Protein AF-A0A3S3T244-F1 (afdb_monomer_lite)

Radius of gyration: 17.35 Å; chains: 1; bounding box: 41×14×50 Å

Structure (mmCIF, N/CA/C/O backbone):
data_AF-A0A3S3T244-F1
#
_entry.id   AF-A0A3S3T244-F1
#
loop_
_atom_site.group_PDB
_atom_site.id
_atom_site.type_symbol
_atom_site.label_atom_id
_atom_site.label_alt_id
_atom_site.label_comp_id
_atom_site.label_asym_id
_atom_site.label_entity_id
_atom_site.label_seq_id
_atom_site.pdbx_PDB_ins_code
_atom_site.Cartn_x
_atom_site.Cartn_y
_atom_site.Cartn_z
_atom_site.occupancy
_atom_site.B_iso_or_equiv
_atom_site.auth_seq_id
_atom_site.auth_comp_id
_atom_site.auth_asym_id
_atom_site.auth_atom_id
_atom_site.pdbx_PDB_model_num
ATOM 1 N N . MET A 1 1 ? 24.722 -0.177 -16.055 1.00 59.12 1 MET A N 1
ATOM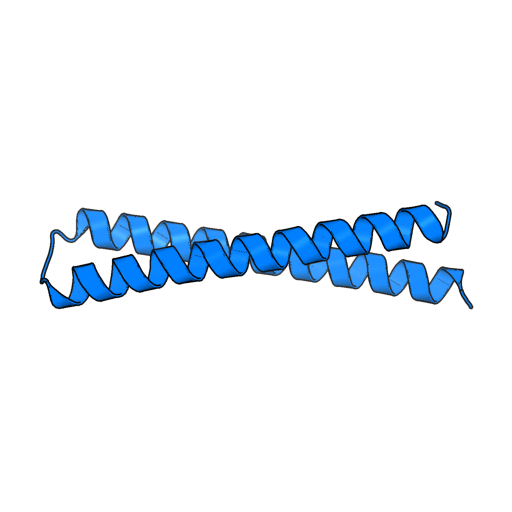 2 C CA . MET A 1 1 ? 23.756 -1.242 -15.698 1.00 59.12 1 MET A CA 1
ATOM 3 C C . MET A 1 1 ? 23.027 -1.627 -16.980 1.00 59.12 1 MET A C 1
ATOM 5 O O . MET A 1 1 ? 22.646 -0.720 -17.701 1.00 59.12 1 MET A O 1
ATOM 9 N N . THR A 1 2 ? 22.931 -2.907 -17.350 1.00 78.81 2 THR A N 1
ATOM 10 C CA . THR A 1 2 ? 22.257 -3.316 -18.601 1.00 78.81 2 THR A CA 1
ATOM 11 C C . THR A 1 2 ? 20.739 -3.150 -18.491 1.00 78.81 2 THR A C 1
ATOM 13 O O . THR A 1 2 ? 20.183 -3.319 -17.404 1.00 78.81 2 THR A O 1
ATOM 16 N N . ALA A 1 3 ? 20.071 -2.842 -19.609 1.00 77.75 3 ALA A N 1
ATOM 17 C CA . ALA A 1 3 ? 18.626 -2.594 -19.658 1.00 77.75 3 ALA A CA 1
ATOM 18 C C . ALA A 1 3 ? 17.794 -3.743 -19.051 1.00 77.75 3 ALA A C 1
ATOM 20 O O . ALA A 1 3 ? 16.802 -3.490 -18.367 1.00 77.75 3 ALA A O 1
ATOM 21 N N . ASP A 1 4 ? 18.238 -4.994 -19.207 1.00 83.25 4 ASP A N 1
ATOM 22 C CA . ASP A 1 4 ? 17.563 -6.168 -18.638 1.00 83.25 4 ASP A CA 1
ATOM 23 C C . ASP A 1 4 ? 17.583 -6.190 -17.106 1.00 83.25 4 ASP A C 1
ATOM 25 O O . ASP A 1 4 ? 16.551 -6.423 -16.481 1.00 83.25 4 ASP A O 1
ATOM 29 N N . LYS A 1 5 ? 18.718 -5.848 -16.478 1.00 83.88 5 LYS A N 1
ATOM 30 C CA . LYS A 1 5 ? 18.816 -5.756 -15.008 1.00 83.88 5 LYS A CA 1
ATOM 31 C C . LYS A 1 5 ? 17.910 -4.660 -14.444 1.00 83.88 5 LYS A C 1
ATOM 33 O O . LYS A 1 5 ? 17.387 -4.780 -13.340 1.00 83.88 5 LYS A O 1
ATOM 38 N N . LEU A 1 6 ? 17.731 -3.580 -15.201 1.00 80.38 6 LEU A N 1
ATOM 39 C CA . LEU A 1 6 ? 16.893 -2.453 -14.807 1.00 80.38 6 LEU A CA 1
ATOM 40 C C . LEU A 1 6 ? 15.396 -2.797 -14.922 1.00 80.38 6 LEU A C 1
ATOM 42 O O . LEU A 1 6 ? 14.613 -2.454 -14.037 1.00 80.38 6 LEU A O 1
ATOM 46 N N . ARG A 1 7 ? 15.006 -3.551 -15.960 1.00 83.44 7 ARG A N 1
ATOM 47 C CA . ARG A 1 7 ? 13.650 -4.112 -16.112 1.00 83.44 7 ARG A CA 1
ATOM 48 C C . ARG A 1 7 ? 13.305 -5.129 -15.026 1.00 83.44 7 ARG A C 1
ATOM 50 O O . ARG A 1 7 ? 12.185 -5.116 -14.514 1.00 83.44 7 ARG A O 1
ATOM 57 N N . ASP A 1 8 ? 14.256 -5.979 -14.667 1.00 89.75 8 ASP A N 1
ATOM 58 C CA . ASP A 1 8 ? 14.086 -6.966 -13.602 1.00 89.75 8 ASP A CA 1
ATOM 59 C C . ASP A 1 8 ? 13.878 -6.279 -12.240 1.00 89.75 8 ASP A C 1
ATOM 61 O O . ASP A 1 8 ? 12.865 -6.488 -11.569 1.00 89.75 8 ASP A O 1
ATOM 65 N N . SER A 1 9 ? 14.742 -5.313 -11.904 1.00 85.44 9 SER A N 1
ATOM 66 C CA . SER A 1 9 ? 14.610 -4.484 -10.697 1.00 85.44 9 SER A CA 1
ATOM 67 C C . SER A 1 9 ? 13.270 -3.733 -10.630 1.00 85.44 9 SER A C 1
ATOM 69 O O . SER A 1 9 ? 12.611 -3.706 -9.587 1.00 85.44 9 SER A O 1
ATOM 71 N N . LEU A 1 10 ? 12.798 -3.188 -11.759 1.00 86.25 10 LEU A N 1
ATOM 72 C CA . LEU A 1 10 ? 11.479 -2.554 -11.851 1.00 86.25 10 LEU A CA 1
ATOM 73 C C . LEU A 1 10 ? 10.341 -3.539 -11.540 1.00 86.25 10 LEU A C 1
ATOM 75 O O . LEU A 1 10 ? 9.376 -3.179 -10.861 1.00 86.25 10 LEU A O 1
ATOM 79 N N . THR A 1 11 ? 10.445 -4.770 -12.039 1.00 89.94 11 THR A N 1
ATOM 80 C CA . THR A 1 11 ? 9.445 -5.826 -11.834 1.00 89.94 11 THR A CA 1
ATOM 81 C C . THR A 1 11 ? 9.376 -6.218 -10.361 1.00 89.94 11 THR A C 1
ATOM 83 O O . THR A 1 11 ? 8.285 -6.241 -9.787 1.00 89.94 11 THR A O 1
ATOM 86 N N . HIS A 1 12 ? 10.528 -6.412 -9.716 1.00 89.19 12 HIS A N 1
ATOM 87 C CA . HIS A 1 12 ? 10.610 -6.683 -8.281 1.00 89.19 12 HIS A CA 1
ATOM 88 C C . HIS A 1 12 ? 10.057 -5.535 -7.430 1.00 89.19 12 HIS A C 1
ATOM 90 O O . HIS A 1 12 ? 9.233 -5.763 -6.542 1.00 89.19 12 HIS A O 1
ATOM 96 N N . ALA A 1 13 ? 10.430 -4.288 -7.727 1.00 87.50 13 ALA A N 1
ATOM 97 C CA . ALA A 1 13 ? 9.915 -3.125 -7.005 1.00 87.50 13 ALA A CA 1
ATOM 98 C C . ALA A 1 13 ? 8.385 -3.009 -7.125 1.00 87.50 13 ALA A C 1
ATOM 100 O O . ALA A 1 13 ? 7.693 -2.707 -6.150 1.00 87.50 13 ALA A O 1
ATOM 101 N N . ARG A 1 14 ? 7.830 -3.305 -8.307 1.00 86.75 14 ARG A N 1
ATOM 102 C CA . ARG A 1 14 ? 6.381 -3.316 -8.536 1.00 86.75 14 ARG A CA 1
ATOM 103 C C . ARG A 1 14 ? 5.680 -4.434 -7.767 1.00 86.75 14 ARG A C 1
ATOM 105 O O . ARG A 1 14 ? 4.617 -4.186 -7.203 1.00 86.75 14 ARG A O 1
ATOM 112 N N . ALA A 1 15 ? 6.255 -5.634 -7.734 1.00 92.19 15 ALA A N 1
ATOM 113 C CA . ALA A 1 15 ? 5.716 -6.745 -6.954 1.00 92.19 15 ALA A CA 1
ATOM 114 C C . ALA A 1 15 ? 5.661 -6.390 -5.459 1.00 92.19 15 ALA A C 1
ATOM 116 O O . ALA A 1 15 ? 4.610 -6.522 -4.833 1.00 92.19 15 ALA A O 1
ATOM 117 N N . ASN A 1 16 ? 6.743 -5.824 -4.918 1.00 90.94 16 ASN A N 1
ATOM 118 C CA . ASN A 1 16 ? 6.806 -5.389 -3.522 1.00 90.94 16 ASN A CA 1
ATOM 119 C C . ASN A 1 16 ? 5.763 -4.312 -3.195 1.00 90.94 16 ASN A C 1
ATOM 121 O O . ASN A 1 16 ? 5.145 -4.354 -2.133 1.00 90.94 16 ASN A O 1
ATOM 125 N N . TYR A 1 17 ? 5.517 -3.376 -4.116 1.00 87.75 17 TYR A N 1
ATOM 126 C CA . TYR A 1 17 ? 4.471 -2.364 -3.958 1.00 87.75 17 TYR A CA 1
ATOM 127 C C . TYR A 1 17 ? 3.070 -2.987 -3.835 1.00 87.75 17 TYR A C 1
ATOM 129 O O . TYR A 1 17 ? 2.281 -2.590 -2.974 1.00 87.75 17 TYR A O 1
ATOM 137 N N . TRP A 1 18 ? 2.758 -3.984 -4.667 1.00 90.06 18 TRP A N 1
ATOM 138 C CA . TRP A 1 18 ? 1.478 -4.694 -4.606 1.00 90.06 18 TRP A CA 1
ATOM 139 C C . TRP A 1 18 ? 1.320 -5.514 -3.327 1.00 90.06 18 TRP A C 1
ATOM 141 O O . TRP A 1 18 ? 0.261 -5.456 -2.705 1.00 90.06 18 TRP A O 1
ATOM 151 N N . ILE A 1 19 ? 2.373 -6.214 -2.899 1.00 92.44 19 ILE A N 1
ATOM 152 C CA . ILE A 1 19 ? 2.368 -6.973 -1.640 1.00 92.44 19 ILE A CA 1
ATOM 153 C C . ILE A 1 19 ? 2.114 -6.029 -0.461 1.00 92.44 19 ILE A C 1
ATOM 155 O O . ILE A 1 19 ? 1.234 -6.286 0.356 1.00 92.44 19 ILE A O 1
ATOM 159 N N . LEU A 1 20 ? 2.820 -4.897 -0.404 1.00 91.69 20 LEU A N 1
ATOM 160 C CA . LEU A 1 20 ? 2.619 -3.896 0.642 1.00 91.69 20 LEU A CA 1
ATOM 161 C C . LEU A 1 20 ? 1.190 -3.337 0.632 1.00 91.69 20 LEU A C 1
ATOM 163 O O . LEU A 1 20 ? 0.578 -3.191 1.685 1.00 91.69 20 LEU A O 1
ATOM 167 N N . THR A 1 21 ? 0.639 -3.066 -0.553 1.00 91.25 21 THR A N 1
ATOM 168 C CA . THR A 1 21 ? -0.746 -2.594 -0.707 1.00 91.25 21 THR A CA 1
ATOM 169 C C . THR A 1 21 ? -1.743 -3.605 -0.142 1.00 91.25 21 THR A C 1
ATOM 171 O O . THR A 1 21 ? -2.659 -3.222 0.586 1.00 91.25 21 THR A O 1
ATOM 174 N N . PHE A 1 22 ? -1.542 -4.894 -0.423 1.00 94.94 22 PHE A N 1
ATOM 175 C CA . PHE A 1 22 ? -2.376 -5.966 0.115 1.00 94.94 22 PHE A CA 1
ATOM 176 C C . PHE A 1 22 ? -2.298 -6.034 1.646 1.00 94.94 22 PHE A C 1
ATOM 178 O O . PHE A 1 22 ? -3.331 -6.042 2.313 1.00 94.94 22 PHE A O 1
ATOM 185 N N . VAL A 1 23 ? -1.087 -5.997 2.213 1.00 94.56 23 VAL A N 1
ATOM 186 C CA . VAL A 1 23 ? -0.875 -6.012 3.671 1.00 94.56 23 VAL A CA 1
ATOM 187 C C . VAL A 1 23 ? -1.538 -4.806 4.343 1.00 94.56 23 VAL A C 1
ATOM 189 O O . VAL A 1 23 ? -2.258 -4.973 5.326 1.00 94.56 23 VAL A O 1
ATOM 192 N N . CYS A 1 24 ? -1.376 -3.600 3.788 1.00 94.50 24 CYS A N 1
ATOM 193 C CA . CYS A 1 24 ? -2.057 -2.403 4.287 1.00 94.50 24 CYS A CA 1
ATOM 194 C C . CYS A 1 24 ? -3.587 -2.544 4.240 1.00 94.50 24 CYS A C 1
ATOM 196 O O . CYS A 1 24 ? -4.263 -2.105 5.166 1.00 94.50 24 CYS A O 1
ATOM 198 N N . GLY A 1 25 ? -4.138 -3.177 3.199 1.00 95.00 25 GLY A N 1
ATOM 199 C CA . GLY A 1 25 ? -5.575 -3.443 3.091 1.00 95.00 25 GLY A CA 1
ATOM 200 C C . GLY A 1 25 ? -6.097 -4.386 4.179 1.00 95.00 25 GLY A C 1
ATOM 201 O O . GLY A 1 25 ? -7.154 -4.132 4.762 1.00 95.00 25 GLY A O 1
ATOM 202 N N . VAL A 1 26 ? -5.337 -5.435 4.511 1.00 95.69 26 VAL A N 1
ATOM 203 C CA . VAL A 1 26 ? -5.665 -6.348 5.620 1.00 95.69 26 VAL A CA 1
ATOM 204 C C . VAL A 1 26 ? -5.656 -5.598 6.953 1.00 95.69 26 VAL A C 1
ATOM 206 O O . VAL A 1 26 ? -6.623 -5.677 7.707 1.00 95.69 26 VAL A O 1
ATOM 209 N N . ILE A 1 27 ? -4.609 -4.811 7.218 1.00 94.25 27 ILE A N 1
ATOM 210 C CA . ILE A 1 27 ? -4.483 -4.012 8.447 1.00 94.25 27 ILE A CA 1
ATOM 211 C C . ILE A 1 27 ? -5.631 -3.005 8.568 1.00 94.25 27 ILE A C 1
ATOM 213 O O . ILE A 1 27 ? -6.211 -2.862 9.641 1.00 94.25 27 ILE A O 1
ATOM 217 N N . LEU A 1 28 ? -5.992 -2.330 7.474 1.00 93.69 28 LEU A N 1
ATOM 218 C CA . LEU A 1 28 ? -7.108 -1.387 7.458 1.00 93.69 28 LEU A CA 1
ATOM 219 C C . LEU A 1 28 ? -8.439 -2.083 7.764 1.00 93.69 28 LEU A C 1
ATOM 221 O O . LEU A 1 28 ? -9.256 -1.546 8.506 1.00 93.69 28 LEU A O 1
ATOM 225 N N . SER A 1 29 ? -8.646 -3.285 7.228 1.00 94.12 29 SER A N 1
ATOM 226 C CA . SER A 1 29 ? -9.853 -4.074 7.496 1.00 94.12 29 SER A CA 1
ATOM 227 C C . SER A 1 29 ? -9.952 -4.459 8.974 1.00 94.12 29 SER A C 1
ATOM 229 O O . SER A 1 29 ? -11.017 -4.315 9.573 1.00 94.12 29 SER A O 1
ATOM 231 N N . LEU A 1 30 ? -8.836 -4.880 9.583 1.00 91.25 30 LEU A N 1
ATOM 232 C CA . LEU A 1 30 ? -8.765 -5.159 11.021 1.00 91.25 30 LEU A CA 1
ATOM 233 C C . LEU A 1 30 ? -9.034 -3.898 11.847 1.00 91.25 30 LEU A C 1
ATOM 235 O O . LEU A 1 30 ? -9.861 -3.931 12.750 1.00 91.25 30 LEU A O 1
ATOM 239 N N . PHE A 1 31 ? -8.415 -2.771 11.490 1.00 91.19 31 PHE A N 1
ATOM 240 C CA . PHE A 1 31 ? -8.633 -1.489 12.159 1.00 91.19 31 PHE A CA 1
ATOM 241 C C . PHE A 1 31 ? -10.109 -1.076 12.164 1.00 91.19 31 PHE A C 1
ATOM 243 O O . PHE A 1 31 ? -10.645 -0.706 13.205 1.00 91.19 31 PHE A O 1
ATOM 250 N N . LEU A 1 32 ? -10.782 -1.172 11.014 1.00 91.44 32 LEU A N 1
ATOM 251 C CA . LEU A 1 32 ? -12.203 -0.841 10.897 1.00 91.44 32 LEU A CA 1
ATOM 252 C C . LEU A 1 32 ? -13.089 -1.805 11.695 1.00 91.44 32 LEU A C 1
ATOM 254 O O . LEU A 1 32 ? -14.056 -1.368 12.317 1.00 91.44 32 LEU A O 1
ATOM 258 N 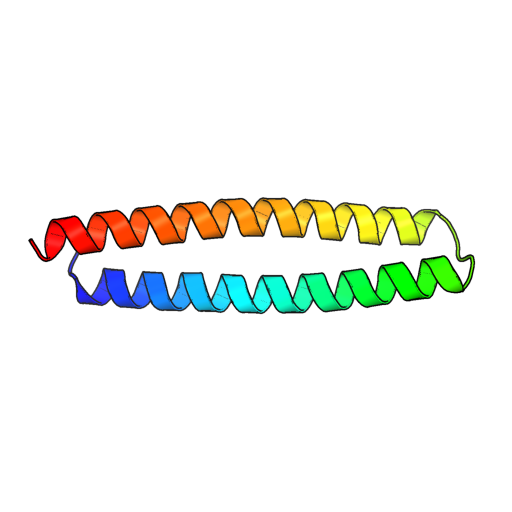N . ASN A 1 33 ? -12.757 -3.098 11.709 1.00 91.12 33 ASN A N 1
ATOM 259 C CA . ASN A 1 33 ? -13.480 -4.082 12.511 1.00 91.12 33 ASN A CA 1
ATOM 260 C C . ASN A 1 33 ? -13.375 -3.775 14.016 1.00 91.12 33 ASN A C 1
ATOM 262 O O . ASN A 1 33 ? -14.380 -3.793 14.721 1.00 91.12 33 ASN A O 1
ATOM 266 N N . GLU A 1 34 ? -12.180 -3.437 14.492 1.00 88.38 34 GLU A N 1
ATOM 267 C CA . GLU A 1 34 ? -11.905 -3.101 15.895 1.00 88.38 34 GLU A CA 1
ATOM 268 C C . GLU A 1 34 ? -12.568 -1.778 16.310 1.00 88.38 34 GLU A C 1
ATOM 270 O O . GLU A 1 34 ? -13.121 -1.674 17.406 1.00 88.38 34 GLU A O 1
ATOM 275 N N . LEU A 1 35 ? -12.599 -0.788 15.406 1.00 87.88 35 LEU A N 1
ATOM 276 C CA . LEU A 1 35 ? -13.364 0.447 15.603 1.00 87.88 35 LEU A CA 1
ATOM 277 C C . LEU A 1 35 ? -14.857 0.163 15.783 1.00 87.88 35 LEU A C 1
ATOM 279 O O . LEU A 1 35 ? -15.487 0.737 16.668 1.00 87.88 35 LEU A O 1
ATOM 283 N N . ASN A 1 36 ? -15.421 -0.727 14.963 1.00 87.06 36 ASN A N 1
ATOM 284 C CA . ASN A 1 36 ? -16.840 -1.070 15.030 1.00 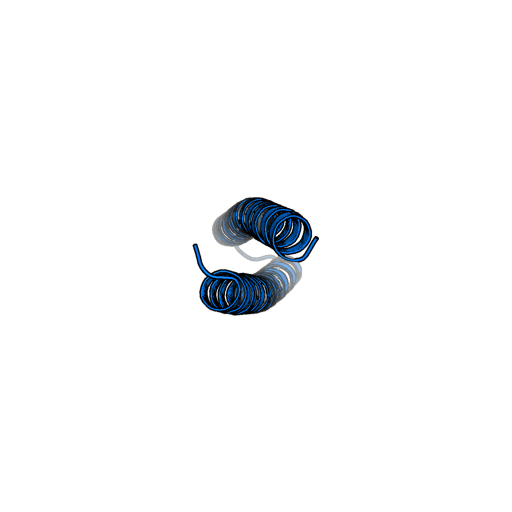87.06 36 ASN A CA 1
ATOM 285 C C . ASN A 1 36 ? -17.197 -1.856 16.304 1.00 87.06 36 ASN A C 1
ATOM 287 O O . ASN A 1 36 ? -18.307 -1.744 16.813 1.00 87.06 36 ASN A O 1
ATOM 291 N N . GLN A 1 37 ? -16.256 -2.641 16.829 1.00 87.56 37 GLN A N 1
ATOM 292 C CA . GLN A 1 37 ? -16.440 -3.419 18.055 1.00 87.56 37 GLN A CA 1
ATOM 293 C C . GLN A 1 37 ? -16.179 -2.605 19.340 1.00 87.56 37 GLN A C 1
ATOM 295 O O . GLN A 1 37 ? -16.400 -3.117 20.435 1.00 87.56 37 GLN A O 1
ATOM 300 N N . GLY A 1 38 ? -15.745 -1.341 19.230 1.00 78.56 38 GLY A N 1
ATOM 301 C CA . GLY A 1 38 ? -15.483 -0.472 20.385 1.00 78.56 38 GLY A CA 1
ATOM 302 C C . GLY A 1 38 ? -14.307 -0.945 21.247 1.00 78.56 38 GLY A C 1
ATOM 303 O O . GLY A 1 38 ? -14.332 -0.793 22.468 1.00 78.56 38 GLY A O 1
ATOM 304 N N . VAL A 1 39 ? -13.303 -1.566 20.622 1.00 77.50 39 VAL A N 1
ATOM 305 C CA . VAL A 1 39 ? -12.210 -2.264 21.316 1.00 77.50 39 VAL A CA 1
ATOM 306 C C . VAL A 1 39 ? -11.147 -1.289 21.835 1.00 77.50 39 VAL A C 1
ATOM 308 O O . VAL A 1 39 ? -11.110 -0.106 21.497 1.00 77.50 39 VAL A O 1
ATOM 311 N N . ASN A 1 40 ? -10.287 -1.807 22.713 1.00 80.88 40 ASN A N 1
ATOM 312 C CA . ASN A 1 40 ? -9.263 -1.091 23.459 1.00 80.88 40 ASN A CA 1
ATOM 313 C C . ASN A 1 40 ? -8.426 -0.140 22.564 1.00 80.88 40 ASN A C 1
ATOM 315 O O . ASN A 1 40 ? -7.842 -0.585 21.568 1.00 80.88 40 ASN A O 1
ATOM 319 N N . PRO A 1 41 ? -8.306 1.152 22.933 1.00 83.44 41 PRO A N 1
ATOM 320 C CA . PRO A 1 41 ? -7.598 2.165 22.145 1.00 83.44 41 PRO A CA 1
ATOM 321 C C . PRO A 1 41 ? -6.125 1.839 21.862 1.00 83.44 41 PRO A C 1
ATOM 323 O O . PRO A 1 41 ? -5.566 2.343 20.887 1.00 83.44 41 PRO A O 1
ATOM 326 N N . SER A 1 42 ? -5.491 0.981 22.667 1.00 84.44 42 SER A N 1
ATOM 327 C CA . SER A 1 42 ? -4.116 0.531 22.430 1.00 84.44 42 SER A CA 1
ATOM 328 C C . SER A 1 42 ? -3.958 -0.217 21.100 1.00 84.44 42 SER A C 1
ATOM 330 O O . SER A 1 42 ? -3.034 0.084 20.344 1.00 84.44 42 SER A O 1
ATOM 332 N N . TYR A 1 43 ? -4.881 -1.126 20.764 1.00 85.00 43 TYR A N 1
ATOM 333 C CA . TYR A 1 43 ? -4.840 -1.875 19.503 1.00 85.00 43 TYR A CA 1
ATOM 334 C C . TYR A 1 43 ? -5.078 -0.964 18.300 1.00 85.00 43 TYR A C 1
ATOM 336 O O . TYR A 1 43 ? -4.359 -1.046 17.304 1.00 85.00 43 TYR A O 1
ATOM 344 N N . LEU A 1 44 ? -6.029 -0.032 18.415 1.00 88.25 44 LEU A N 1
ATOM 345 C CA . LEU A 1 44 ? -6.296 0.971 17.382 1.00 88.25 44 LEU A CA 1
ATOM 346 C C . LEU A 1 44 ? -5.051 1.806 17.069 1.00 88.25 44 LEU A C 1
ATOM 348 O O . LEU A 1 44 ? -4.740 2.038 15.900 1.00 88.25 44 LEU A O 1
ATOM 352 N N . MET A 1 45 ? -4.298 2.199 18.099 1.00 89.88 45 MET A N 1
ATOM 353 C CA . MET A 1 45 ? -3.049 2.936 17.923 1.00 89.88 45 MET A CA 1
ATOM 354 C C . MET A 1 45 ? -1.986 2.094 17.203 1.00 89.88 45 MET A C 1
ATOM 356 O O . MET A 1 45 ? -1.303 2.606 16.317 1.00 89.88 45 MET A O 1
ATOM 360 N N . THR A 1 46 ? -1.880 0.796 17.504 1.00 91.44 46 THR A N 1
ATOM 361 C CA . THR A 1 46 ? -0.962 -0.118 16.801 1.00 91.44 46 THR A CA 1
ATOM 362 C C . THR A 1 46 ? -1.300 -0.249 15.316 1.00 91.44 46 THR A C 1
ATOM 364 O O . THR A 1 46 ? -0.406 -0.142 14.470 1.00 91.44 46 THR A O 1
ATOM 367 N N . TYR A 1 47 ? -2.574 -0.434 14.969 1.00 91.06 47 TYR A N 1
ATOM 368 C CA . TYR A 1 47 ? -2.995 -0.501 13.569 1.00 91.06 47 TYR A CA 1
ATOM 369 C C . TYR A 1 47 ? -2.769 0.826 12.841 1.00 91.06 47 TYR A C 1
ATOM 371 O O . TYR A 1 47 ? -2.277 0.831 11.713 1.00 91.06 47 TYR A O 1
ATOM 379 N N . PHE A 1 48 ? -3.053 1.955 13.494 1.00 91.19 48 PHE A N 1
ATOM 380 C CA . PHE A 1 48 ? -2.825 3.279 12.922 1.00 91.19 48 PHE A CA 1
ATOM 381 C C . PHE A 1 48 ? -1.341 3.533 12.622 1.00 91.19 48 PHE A C 1
ATOM 383 O O . PHE A 1 48 ? -0.998 3.952 11.516 1.00 91.19 48 PHE A O 1
ATOM 390 N N . ILE A 1 49 ? -0.448 3.214 13.567 1.00 94.38 49 ILE A N 1
ATOM 391 C CA . ILE A 1 49 ? 1.006 3.308 13.360 1.00 94.38 49 ILE A CA 1
ATOM 392 C C . ILE A 1 49 ? 1.433 2.399 12.202 1.00 94.38 49 ILE A C 1
ATOM 394 O O . ILE A 1 49 ? 2.172 2.835 11.322 1.00 94.38 49 ILE A O 1
ATOM 398 N N . SER A 1 50 ? 0.912 1.172 12.146 1.00 93.31 50 SER A N 1
ATOM 399 C CA . SER A 1 50 ? 1.221 0.221 11.072 1.00 93.31 50 SER A CA 1
ATOM 400 C C . SER A 1 50 ? 0.810 0.750 9.691 1.00 93.31 50 SER A C 1
ATOM 402 O O . SER A 1 50 ? 1.577 0.640 8.733 1.00 93.31 50 SER A O 1
ATOM 404 N N . LEU A 1 51 ? -0.363 1.385 9.584 1.00 93.62 51 LEU A N 1
ATOM 405 C CA . LEU A 1 51 ? -0.823 2.031 8.351 1.00 93.62 51 LEU A CA 1
ATOM 406 C C . LEU A 1 51 ? 0.044 3.237 7.970 1.00 93.62 51 LEU A C 1
ATOM 408 O O . LEU A 1 51 ? 0.376 3.397 6.795 1.00 93.62 51 LEU A O 1
ATOM 412 N N . ALA A 1 52 ? 0.457 4.059 8.940 1.00 94.00 52 ALA A N 1
ATOM 413 C CA . ALA A 1 52 ? 1.346 5.194 8.696 1.00 94.00 52 ALA A CA 1
ATOM 414 C C . ALA A 1 52 ? 2.721 4.738 8.175 1.00 94.00 52 ALA A C 1
ATOM 416 O O . ALA A 1 52 ? 3.231 5.283 7.192 1.00 94.00 52 ALA A O 1
ATOM 417 N N . THR A 1 53 ? 3.294 3.690 8.773 1.00 94.19 53 THR A N 1
ATOM 418 C CA . THR A 1 53 ? 4.531 3.063 8.291 1.00 94.19 53 THR A CA 1
ATOM 419 C C . THR A 1 53 ? 4.345 2.484 6.888 1.00 94.19 53 THR A C 1
ATOM 421 O O . THR A 1 53 ? 5.165 2.737 6.005 1.00 94.19 53 THR A O 1
ATOM 424 N N . GLY A 1 54 ? 3.238 1.779 6.638 1.00 92.94 54 GLY A N 1
ATOM 425 C CA . GLY A 1 54 ? 2.905 1.253 5.314 1.00 92.94 54 GLY A CA 1
ATOM 426 C C . GLY A 1 54 ? 2.795 2.344 4.244 1.00 92.94 54 GLY A C 1
ATOM 427 O O . GLY A 1 54 ? 3.316 2.187 3.138 1.00 92.94 54 GLY A O 1
ATOM 428 N N . TYR A 1 55 ? 2.191 3.488 4.576 1.00 91.75 55 TYR A N 1
ATOM 429 C CA . TYR A 1 55 ? 2.124 4.651 3.690 1.00 91.75 55 TYR A CA 1
ATOM 430 C C . TYR A 1 55 ? 3.514 5.221 3.374 1.00 91.75 55 TYR A C 1
ATOM 432 O O . TYR A 1 55 ? 3.821 5.485 2.208 1.00 91.75 55 TYR A O 1
ATOM 440 N N . TYR A 1 56 ? 4.373 5.364 4.387 1.00 93.19 56 TYR A N 1
ATOM 441 C CA . TYR A 1 56 ? 5.742 5.844 4.198 1.00 93.19 56 TYR A CA 1
ATOM 442 C C . TYR A 1 56 ? 6.542 4.927 3.261 1.00 93.19 56 TYR A C 1
ATOM 444 O O . TYR A 1 56 ? 7.093 5.402 2.265 1.00 93.19 56 TYR A O 1
ATOM 452 N N . LEU A 1 57 ? 6.531 3.609 3.505 1.00 91.19 57 LEU A N 1
ATOM 453 C CA . LEU A 1 57 ? 7.210 2.646 2.629 1.00 91.19 57 LEU A CA 1
ATOM 454 C C . LEU A 1 57 ? 6.650 2.687 1.201 1.00 91.19 57 LEU A C 1
ATOM 456 O O . LEU A 1 57 ? 7.412 2.671 0.237 1.00 91.19 57 LEU A O 1
ATOM 460 N N . SER A 1 58 ? 5.328 2.783 1.050 1.00 90.31 58 SER A N 1
ATOM 461 C CA . SER A 1 58 ? 4.668 2.864 -0.257 1.00 90.31 58 SER A CA 1
ATOM 462 C C . SER A 1 58 ? 5.120 4.097 -1.053 1.00 90.31 58 SER A C 1
ATOM 464 O O . SER A 1 58 ? 5.352 4.012 -2.263 1.00 90.31 58 SER A O 1
ATOM 466 N N . SER A 1 59 ? 5.318 5.232 -0.374 1.00 89.31 59 SER A N 1
ATOM 467 C CA . SER A 1 59 ? 5.854 6.460 -0.969 1.00 89.31 59 SER A CA 1
ATOM 468 C C . SER A 1 59 ? 7.293 6.285 -1.463 1.00 89.31 59 SER A C 1
ATOM 470 O O . SER A 1 59 ? 7.593 6.637 -2.606 1.00 89.31 59 SER A O 1
ATOM 472 N N . GLU A 1 60 ? 8.167 5.688 -0.649 1.00 90.00 60 GLU A N 1
ATOM 473 C CA . GLU A 1 60 ? 9.560 5.429 -1.030 1.00 90.00 60 GLU A CA 1
ATOM 474 C C . GLU A 1 60 ? 9.661 4.440 -2.199 1.00 90.00 60 GLU A C 1
ATOM 476 O O . GLU A 1 60 ? 10.299 4.748 -3.206 1.00 90.00 60 GLU A O 1
ATOM 481 N N . LEU A 1 61 ? 8.928 3.319 -2.165 1.00 88.25 61 LEU A N 1
ATOM 482 C CA . LEU A 1 61 ? 8.875 2.377 -3.292 1.00 88.25 61 LEU A CA 1
ATOM 483 C C . LEU A 1 61 ? 8.392 3.048 -4.583 1.00 88.25 61 LEU A C 1
ATOM 485 O O . LEU A 1 61 ? 8.928 2.796 -5.664 1.00 88.25 61 LEU A O 1
ATOM 489 N N . LYS A 1 62 ? 7.400 3.939 -4.489 1.00 88.62 62 LYS A N 1
ATOM 490 C CA . LYS A 1 62 ? 6.901 4.689 -5.646 1.00 88.62 62 LYS A CA 1
ATOM 491 C C . LYS A 1 62 ? 7.964 5.630 -6.217 1.00 88.62 62 LYS A C 1
ATOM 493 O O . LYS A 1 62 ? 8.029 5.777 -7.441 1.00 88.62 62 LYS A O 1
ATOM 498 N N . LYS A 1 63 ? 8.798 6.251 -5.374 1.00 89.94 63 LYS A N 1
ATOM 499 C CA . LYS A 1 63 ? 9.955 7.043 -5.824 1.00 89.94 63 LYS A CA 1
ATOM 500 C C . LYS A 1 63 ? 10.977 6.150 -6.524 1.00 89.94 63 LYS A C 1
ATOM 502 O O . LYS A 1 63 ? 11.330 6.453 -7.658 1.00 89.94 63 LYS A O 1
ATOM 507 N N . THR A 1 64 ? 11.360 5.021 -5.926 1.00 86.88 64 THR A N 1
ATOM 508 C CA . THR A 1 64 ? 12.306 4.065 -6.525 1.00 86.88 64 THR A CA 1
ATOM 509 C C . THR A 1 64 ? 11.840 3.586 -7.902 1.00 86.88 64 THR A C 1
ATOM 511 O O . THR A 1 64 ? 12.604 3.636 -8.862 1.00 86.88 64 THR A O 1
ATOM 514 N N . ILE A 1 65 ? 10.564 3.209 -8.043 1.00 87.12 65 ILE A N 1
ATOM 515 C CA . ILE A 1 65 ? 9.968 2.809 -9.329 1.00 87.12 65 ILE A CA 1
ATOM 516 C C . ILE A 1 65 ? 10.072 3.936 -10.368 1.00 87.12 65 ILE A C 1
ATOM 518 O O . ILE A 1 65 ? 10.372 3.671 -11.532 1.00 87.12 65 ILE A O 1
ATOM 522 N N . ARG A 1 66 ? 9.827 5.196 -9.975 1.00 89.06 66 ARG A N 1
ATOM 523 C CA . ARG A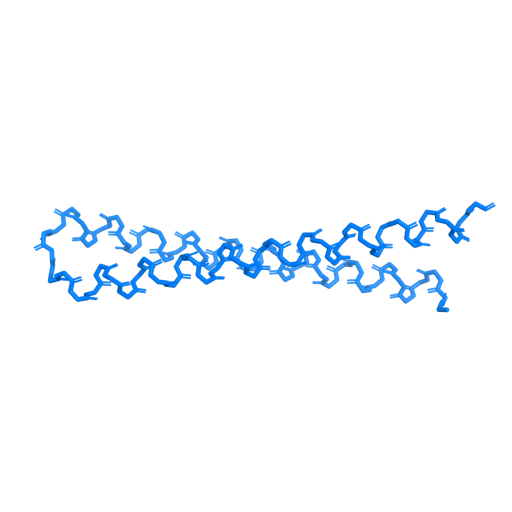 1 66 ? 9.961 6.353 -10.878 1.00 89.06 66 ARG A CA 1
ATOM 524 C C . ARG A 1 66 ? 11.406 6.573 -11.312 1.00 89.06 66 ARG A C 1
ATOM 526 O O . ARG A 1 66 ? 11.620 6.800 -12.499 1.00 89.06 66 ARG A O 1
ATOM 533 N N . THR A 1 67 ? 12.363 6.475 -10.392 1.00 88.12 67 THR A N 1
ATOM 534 C CA . THR A 1 67 ? 13.793 6.616 -10.695 1.00 88.12 67 THR A CA 1
ATOM 535 C C . THR A 1 67 ? 14.244 5.551 -11.689 1.00 88.12 67 THR A C 1
ATOM 537 O O . THR A 1 67 ? 14.735 5.895 -12.759 1.00 88.12 67 THR A O 1
ATOM 540 N N . ILE A 1 68 ? 13.955 4.273 -11.412 1.00 85.31 68 ILE A N 1
ATOM 541 C CA . ILE A 1 68 ? 14.297 3.151 -12.303 1.00 85.31 68 ILE A CA 1
ATOM 542 C C . ILE A 1 68 ? 13.658 3.336 -13.686 1.00 85.31 68 ILE A C 1
ATOM 544 O O . ILE A 1 68 ? 14.293 3.107 -14.713 1.00 85.31 68 ILE A O 1
ATOM 548 N N . LYS A 1 69 ? 12.397 3.785 -13.738 1.00 85.25 69 LYS A N 1
ATOM 549 C CA . LYS A 1 69 ? 11.702 4.046 -15.005 1.00 85.25 69 LYS A CA 1
ATOM 550 C C . LYS A 1 69 ? 12.337 5.201 -15.789 1.00 85.25 69 LYS A C 1
ATOM 552 O O . LYS A 1 69 ? 12.410 5.123 -17.012 1.00 85.25 69 LYS A O 1
ATOM 557 N N . SER A 1 70 ? 12.781 6.252 -15.101 1.00 87.56 70 SER A N 1
ATOM 558 C CA . SER A 1 70 ? 13.481 7.382 -15.719 1.00 87.56 70 SER A CA 1
ATOM 559 C C . SER A 1 70 ? 14.822 6.949 -16.314 1.00 87.56 70 SER A C 1
ATOM 561 O O . SER A 1 70 ? 15.098 7.269 -17.466 1.00 87.56 70 SER A O 1
ATOM 563 N N . GLU A 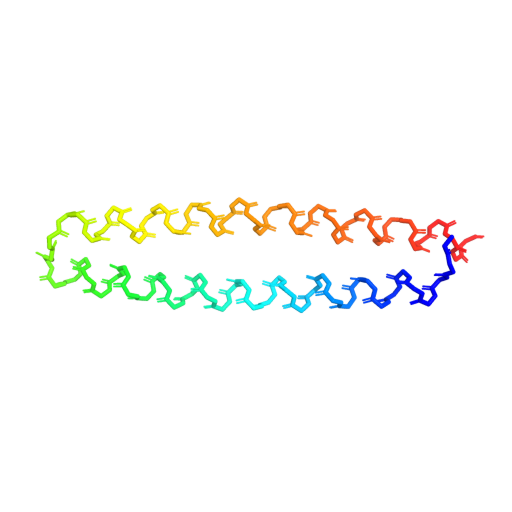1 71 ? 15.613 6.176 -15.565 1.00 85.50 71 GLU A N 1
ATOM 564 C CA . GLU A 1 71 ? 16.904 5.637 -16.020 1.00 85.50 71 GLU A CA 1
ATOM 565 C C . GLU A 1 71 ? 16.752 4.667 -17.201 1.00 85.50 71 GLU A C 1
ATOM 567 O O . GLU A 1 71 ? 17.571 4.651 -18.121 1.00 85.50 71 GLU A O 1
ATOM 572 N N . LEU A 1 72 ? 15.682 3.867 -17.214 1.00 83.19 72 LEU A N 1
ATOM 573 C CA . LEU A 1 72 ? 15.402 2.953 -18.320 1.00 83.19 72 LEU A CA 1
ATOM 574 C C . LEU A 1 72 ? 15.078 3.725 -19.600 1.00 83.19 72 LEU A C 1
ATOM 576 O O . LEU A 1 72 ? 15.611 3.403 -20.658 1.00 83.19 72 LEU A O 1
ATOM 580 N N . ASN A 1 73 ? 14.250 4.767 -19.496 1.00 81.81 73 ASN A N 1
ATOM 581 C CA . ASN A 1 73 ? 13.906 5.613 -20.635 1.00 81.81 73 ASN A CA 1
ATOM 582 C C . ASN A 1 73 ? 15.123 6.357 -21.200 1.00 81.81 73 ASN A C 1
ATOM 584 O O . ASN A 1 73 ? 15.215 6.487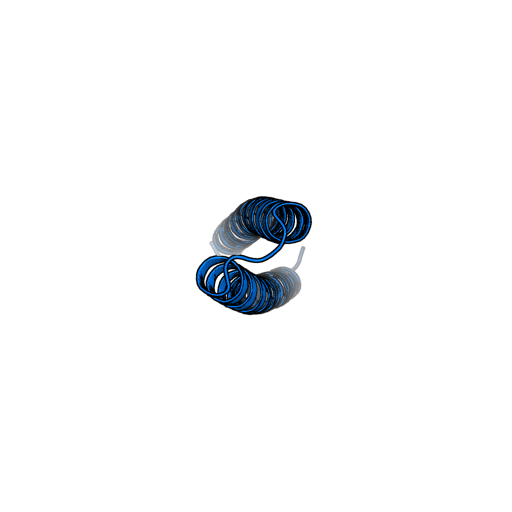 -22.413 1.00 81.81 73 ASN A O 1
ATOM 588 N N . SER A 1 74 ? 16.060 6.809 -20.359 1.00 81.56 74 SER A N 1
ATOM 589 C CA . SER A 1 74 ? 17.291 7.464 -20.828 1.00 81.56 74 SER A CA 1
ATOM 590 C C . SER A 1 74 ? 18.327 6.500 -21.410 1.00 81.56 74 SER A C 1
ATOM 592 O O . SER A 1 74 ? 19.268 6.952 -22.041 1.00 81.56 74 SER A O 1
ATOM 594 N N . THR A 1 75 ? 18.197 5.194 -21.157 1.00 73.19 75 THR A N 1
ATOM 595 C CA . THR A 1 75 ? 19.119 4.160 -21.669 1.00 73.19 75 THR A CA 1
ATOM 596 C C . THR A 1 75 ? 18.644 3.562 -22.999 1.00 73.19 75 THR A C 1
ATOM 598 O O . THR A 1 75 ? 19.440 2.993 -23.738 1.00 73.19 75 THR A O 1
ATOM 601 N N . ILE A 1 76 ? 17.338 3.629 -23.282 1.00 64.06 76 ILE A N 1
ATOM 602 C CA . ILE A 1 76 ? 16.725 3.120 -24.523 1.00 64.06 76 ILE A CA 1
ATOM 603 C C . ILE A 1 76 ? 16.736 4.182 -25.641 1.00 64.06 76 ILE A C 1
ATOM 605 O O . ILE A 1 76 ? 16.590 3.822 -26.809 1.00 64.06 76 ILE A O 1
ATOM 609 N N . LEU A 1 77 ? 16.891 5.462 -25.287 1.00 54.56 77 LEU A N 1
ATOM 610 C CA . LEU A 1 77 ? 17.014 6.591 -26.215 1.00 54.56 77 LEU A CA 1
ATOM 611 C C . LEU A 1 77 ? 18.477 6.807 -26.619 1.00 54.56 77 LEU A C 1
ATOM 613 O O . LEU A 1 77 ? 18.700 7.124 -27.806 1.00 54.56 77 LEU A O 1
#

Sequence (77 aa):
MTADKLRDSLTHARANYWILTFVCGVILSLFLNELNQGVNPSYLMTYFISLATGYYLSSELKKTIRTIKSELNSTIL

Secondary structure (DSSP, 8-state):
--HHHHHHHHHHHHHHHHHHHHHHHHHHHHHHHHHHTT--HHHHHHHHHHHHHHHHHHHHHHHHHHHHHHHHHHHH-

pLDDT: mean 87.28, std 7.4, range [54.56, 95.69]

Foldseek 3Di:
DDLVVLVVVLVVLVVVLVVLVVVLVVLVVVLVVCVVVVHDVVSNVVSVVVNVVSVVVNVVSVVVSVVSVVVSVVVVD

Organism: NCBI:txid2485123